Protein AF-A0A7Y5SP64-F1 (afdb_monomer_lite)

Foldseek 3Di:
DDDDDDDDDDPPPPPDPPPLPWQWCFAQLEGQEAEEEAPPHDPLQVLLSVLLQVQVCVQAVYGHHYYYPVPDPPDTAYEYFEDHPVCVVVVNDQPPADQLKWKWFADDRYTYTYFDWDDFDFDPDPHTDGDIRNNRNSSSVVVVVVQPWDQCDPDPVSIDRHRCNIDIHRNGDIDIDHDD

pLDDT: mean 89.35, std 15.26, range [38.56, 98.81]

Sequence (180 aa):
MKSLLVIPAIVSLVLVPARTVALDLVRNGRPVSTIVVPDRATATERRAAETLAKYLAMASGAELPVIGESAQAGTGTILSVGRTDLAKQACITDEGLKYDGYRLAVKGPVLYLLGRDTDLLVGQQENPVMAGAQGSVRAAFGLLDRLGFRWLQPTPMGTHVPQLKTVSVADDLNITYEPP

Structure (mmCIF, N/CA/C/O backbone):
data_AF-A0A7Y5SP64-F1
#
_entry.id   AF-A0A7Y5SP64-F1
#
loop_
_atom_site.group_PDB
_atom_site.id
_atom_site.type_symbol
_atom_site.label_atom_id
_atom_site.label_alt_id
_atom_site.label_comp_id
_atom_site.label_asym_id
_atom_site.label_entity_id
_atom_site.label_seq_id
_atom_site.pdbx_PDB_ins_code
_atom_site.Cartn_x
_atom_site.Cartn_y
_atom_site.Cartn_z
_atom_site.occupancy
_atom_site.B_iso_or_equiv
_atom_site.auth_seq_id
_atom_site.auth_comp_id
_atom_site.auth_asym_id
_atom_site.auth_atom_id
_atom_site.pdbx_PDB_model_num
ATOM 1 N N . MET A 1 1 ? -73.272 -27.938 2.205 1.00 41.56 1 MET A N 1
ATOM 2 C CA . MET A 1 1 ? -72.087 -27.663 1.361 1.00 41.56 1 MET A CA 1
ATOM 3 C C . MET A 1 1 ? -71.106 -26.861 2.211 1.00 41.56 1 MET A C 1
ATOM 5 O O . MET A 1 1 ? -71.495 -25.808 2.691 1.00 41.56 1 MET A O 1
ATOM 9 N N . LYS A 1 2 ? -69.925 -27.409 2.537 1.00 38.56 2 LYS A N 1
ATOM 10 C CA . LYS A 1 2 ? -68.925 -26.768 3.416 1.00 38.56 2 LYS A CA 1
ATOM 11 C C . LYS A 1 2 ? -67.920 -26.003 2.553 1.00 38.56 2 LYS A C 1
ATOM 13 O O . LYS A 1 2 ? -67.216 -26.626 1.765 1.00 38.56 2 LYS A O 1
ATOM 18 N N . SER A 1 3 ? -67.868 -24.685 2.696 1.00 41.56 3 SER A N 1
ATOM 19 C CA . SER A 1 3 ? -66.896 -23.829 2.010 1.00 41.56 3 SER A CA 1
ATOM 20 C C . SER A 1 3 ? -65.557 -23.887 2.752 1.00 41.56 3 SER A C 1
ATOM 22 O O . SER A 1 3 ? -65.487 -23.480 3.910 1.00 41.56 3 SER A O 1
ATOM 24 N N . LEU A 1 4 ? -64.509 -24.424 2.116 1.00 50.78 4 LEU A N 1
ATOM 25 C CA . LEU A 1 4 ? -63.137 -24.359 2.632 1.00 50.78 4 LEU A CA 1
ATOM 26 C C . LEU A 1 4 ? -62.532 -22.986 2.317 1.00 50.78 4 LEU A C 1
ATOM 28 O O . LEU A 1 4 ? -62.451 -22.587 1.157 1.00 50.78 4 LEU A O 1
ATOM 32 N N . LEU A 1 5 ? -62.088 -22.288 3.359 1.00 49.97 5 LEU A N 1
ATOM 33 C CA . LEU A 1 5 ? -61.310 -21.058 3.267 1.00 49.97 5 LEU A CA 1
ATOM 34 C C . LEU A 1 5 ? -59.831 -21.431 3.068 1.00 49.97 5 LEU A C 1
ATOM 36 O O . LEU A 1 5 ? -59.229 -22.045 3.947 1.00 49.97 5 LEU A O 1
ATOM 40 N N . VAL A 1 6 ? -59.250 -21.076 1.922 1.00 53.44 6 VAL A N 1
ATOM 41 C CA . VAL A 1 6 ? -57.813 -21.240 1.650 1.00 53.44 6 VAL A CA 1
ATOM 42 C C . VAL A 1 6 ? -57.118 -19.920 1.975 1.00 53.44 6 VAL A C 1
ATOM 44 O O . VAL A 1 6 ? -57.358 -18.915 1.312 1.00 53.44 6 VAL A O 1
ATOM 47 N N . ILE A 1 7 ? -56.278 -19.915 3.009 1.00 54.25 7 ILE A N 1
ATOM 48 C CA . ILE A 1 7 ? -55.439 -18.765 3.374 1.00 54.25 7 ILE A CA 1
ATOM 49 C C . ILE A 1 7 ? -54.077 -18.957 2.691 1.00 54.25 7 ILE A C 1
ATOM 51 O O . ILE A 1 7 ? -53.438 -19.985 2.929 1.00 54.25 7 ILE A O 1
ATOM 55 N N . PRO A 1 8 ? -53.605 -18.025 1.844 1.00 57.16 8 PRO A N 1
ATOM 56 C CA . PRO A 1 8 ? -52.304 -18.159 1.209 1.00 57.16 8 PRO A CA 1
ATOM 57 C C . PRO A 1 8 ? -51.205 -17.882 2.241 1.00 57.16 8 PRO A C 1
ATOM 59 O O . PRO A 1 8 ? -51.167 -16.822 2.867 1.00 57.16 8 PRO A O 1
ATOM 62 N N . ALA A 1 9 ? -50.305 -18.845 2.428 1.00 56.03 9 ALA A N 1
ATOM 63 C CA . ALA A 1 9 ? -49.110 -18.664 3.239 1.00 56.03 9 ALA A CA 1
ATOM 64 C C . ALA A 1 9 ? -48.131 -17.750 2.486 1.00 56.03 9 ALA A C 1
ATOM 66 O O . ALA A 1 9 ? -47.538 -18.145 1.483 1.00 56.03 9 ALA A O 1
ATOM 67 N N . ILE A 1 10 ? -47.977 -16.514 2.959 1.00 66.31 10 ILE A N 1
ATOM 68 C CA . ILE A 1 10 ? -46.956 -15.586 2.469 1.00 66.31 10 ILE A CA 1
ATOM 69 C C . ILE A 1 10 ? -45.604 -16.088 2.985 1.00 66.31 10 ILE A C 1
ATOM 71 O O . ILE A 1 10 ? -45.271 -15.930 4.159 1.00 66.31 10 ILE A O 1
ATOM 75 N N . VAL A 1 11 ? -44.828 -16.722 2.106 1.00 63.41 11 VAL A N 1
ATOM 76 C CA . VAL A 1 11 ? -43.431 -17.076 2.375 1.00 63.41 11 VAL A CA 1
ATOM 77 C C . VAL A 1 11 ? -42.614 -15.788 2.297 1.00 63.41 11 VAL A C 1
ATOM 79 O O . VAL A 1 11 ? -42.312 -15.292 1.214 1.00 63.41 11 VAL A O 1
ATOM 82 N N . SER A 1 12 ? -42.303 -15.210 3.456 1.00 63.28 12 SER A N 1
ATOM 83 C CA . SER A 1 12 ? -41.424 -14.046 3.550 1.00 63.28 12 SER A CA 1
ATOM 84 C C . SER A 1 12 ? -39.980 -14.502 3.334 1.00 63.28 12 SER A C 1
ATOM 86 O O . SER A 1 12 ? -39.403 -15.193 4.176 1.00 63.28 12 SER A O 1
ATOM 88 N N . LEU A 1 13 ? -39.410 -14.169 2.175 1.00 69.56 13 LEU A N 1
ATOM 89 C CA . LEU A 1 13 ? -38.007 -14.419 1.860 1.00 69.56 13 LEU A CA 1
ATOM 90 C C . LEU A 1 13 ? -37.141 -13.501 2.733 1.00 69.56 13 LEU A C 1
ATOM 92 O O . LEU A 1 13 ? -36.965 -12.321 2.432 1.00 69.56 13 LEU A O 1
ATOM 96 N N . VAL A 1 14 ? -36.616 -14.034 3.836 1.00 65.69 14 VAL A N 1
ATOM 97 C CA . VAL A 1 14 ? -35.642 -13.326 4.673 1.00 65.69 14 VAL A CA 1
ATOM 98 C C . VAL A 1 14 ? -34.324 -13.273 3.908 1.00 65.69 14 VAL A C 1
ATOM 100 O O . VAL A 1 14 ? -33.588 -14.257 3.839 1.00 65.69 14 VAL A O 1
ATOM 103 N N . LEU A 1 15 ? -34.035 -12.121 3.306 1.00 61.31 15 LEU A N 1
ATOM 104 C CA . LEU A 1 15 ? -32.736 -11.842 2.710 1.00 61.31 15 LEU A CA 1
ATOM 105 C C . LEU A 1 15 ? -31.726 -11.689 3.856 1.00 61.31 15 LEU A C 1
ATOM 107 O O . LEU A 1 15 ? -31.651 -10.645 4.500 1.00 61.31 15 LEU A O 1
ATOM 111 N N . VAL A 1 16 ? -30.985 -12.754 4.162 1.00 64.31 16 VAL A N 1
ATOM 112 C CA . VAL A 1 16 ? -29.840 -12.667 5.073 1.00 64.31 16 VAL A CA 1
ATOM 113 C C . VAL A 1 16 ? -28.804 -11.777 4.381 1.00 64.31 16 VAL A C 1
ATOM 115 O O . VAL A 1 16 ? -28.355 -12.140 3.291 1.00 64.31 16 VAL A O 1
ATOM 118 N N . PRO A 1 17 ? -28.421 -10.616 4.944 1.00 57.50 17 PRO A N 1
ATOM 119 C CA . PRO A 1 17 ? -27.343 -9.836 4.364 1.00 57.50 17 PRO A CA 1
ATOM 120 C C . PRO A 1 17 ? -26.084 -10.700 4.407 1.00 57.50 17 PRO A C 1
ATOM 122 O O . PRO A 1 17 ? -25.666 -11.143 5.481 1.00 57.50 17 PRO A O 1
ATOM 125 N N . ALA A 1 18 ? -25.497 -10.969 3.241 1.00 56.84 18 ALA A N 1
ATOM 126 C CA . ALA A 1 18 ? -24.163 -11.536 3.182 1.00 56.84 18 ALA A CA 1
ATOM 127 C C . ALA A 1 18 ? -23.257 -10.600 3.989 1.00 56.84 18 ALA A C 1
ATOM 129 O O . ALA A 1 18 ? -23.129 -9.419 3.663 1.00 56.84 18 ALA A O 1
ATOM 130 N N . ARG A 1 19 ? -22.685 -11.100 5.089 1.00 49.50 19 ARG A N 1
ATOM 131 C CA . ARG A 1 19 ? -21.584 -10.402 5.744 1.00 49.50 19 ARG A CA 1
ATOM 132 C C . ARG A 1 19 ? -20.455 -10.395 4.727 1.00 49.50 19 ARG A C 1
ATOM 134 O O . ARG A 1 19 ? -19.806 -11.418 4.545 1.00 49.50 19 ARG A O 1
ATOM 141 N N . THR A 1 20 ? -20.246 -9.270 4.057 1.00 56.72 20 THR A N 1
ATOM 142 C CA . THR A 1 20 ? -18.952 -8.970 3.460 1.00 56.72 20 THR A CA 1
ATOM 143 C C . THR A 1 20 ? -17.973 -8.946 4.619 1.00 56.72 20 THR A C 1
ATOM 145 O O . THR A 1 20 ? -17.956 -8.014 5.425 1.00 56.72 20 THR A O 1
ATOM 148 N N . VAL A 1 21 ? -17.249 -10.048 4.787 1.00 75.88 21 VAL A N 1
ATOM 149 C CA . VAL A 1 21 ? -16.122 -10.074 5.701 1.00 75.88 21 VAL A CA 1
ATOM 150 C C . VAL A 1 21 ? -15.108 -9.106 5.096 1.00 75.88 21 VAL A C 1
ATOM 152 O O . VAL A 1 21 ? -14.857 -9.089 3.893 1.00 75.88 21 VAL A O 1
ATOM 155 N N . ALA A 1 22 ? -14.655 -8.167 5.912 1.00 90.88 22 ALA A N 1
ATOM 156 C CA . ALA A 1 22 ? -13.815 -7.078 5.460 1.00 90.88 22 ALA A CA 1
ATOM 157 C C . ALA A 1 22 ? -12.563 -7.046 6.324 1.00 90.88 22 ALA A C 1
ATOM 159 O O . ALA A 1 22 ? -12.622 -7.242 7.542 1.00 90.88 22 ALA A O 1
ATOM 160 N N . LEU A 1 23 ? -11.428 -6.795 5.684 1.00 95.88 23 LEU A N 1
ATOM 161 C CA . LEU A 1 23 ? -10.178 -6.543 6.371 1.00 95.88 23 LEU A CA 1
ATOM 162 C C . LEU A 1 23 ? -10.116 -5.056 6.719 1.00 95.88 23 LEU A C 1
ATOM 164 O O . LEU A 1 23 ? -9.913 -4.209 5.846 1.00 95.88 23 LEU A O 1
ATOM 168 N N . ASP A 1 24 ? -10.301 -4.742 7.998 1.00 96.44 24 ASP A N 1
ATOM 169 C CA . ASP A 1 24 ? -10.197 -3.371 8.491 1.00 96.44 24 ASP A CA 1
ATOM 170 C C . ASP A 1 24 ? -8.731 -2.932 8.548 1.00 96.44 24 ASP A C 1
ATOM 172 O O . ASP A 1 24 ? -7.889 -3.585 9.169 1.00 96.44 24 ASP A O 1
ATOM 176 N N . LEU A 1 25 ? -8.454 -1.781 7.941 1.00 96.88 25 LEU A N 1
ATOM 177 C CA . LEU A 1 25 ? -7.172 -1.078 8.003 1.00 96.88 25 LEU A CA 1
ATOM 178 C C . LEU A 1 25 ? -7.223 0.020 9.076 1.00 96.88 25 LEU A C 1
ATOM 180 O O . LEU A 1 25 ? -6.288 0.214 9.859 1.00 96.88 25 LEU A O 1
ATOM 184 N N . VAL A 1 26 ? -8.365 0.708 9.137 1.00 97.38 26 VAL A N 1
ATOM 185 C CA . VAL A 1 26 ? -8.717 1.715 10.141 1.00 97.38 26 VAL A CA 1
ATOM 186 C C . VAL A 1 26 ? -10.111 1.399 10.651 1.00 97.38 26 VAL A C 1
ATOM 188 O O . VAL A 1 26 ? -11.010 1.144 9.854 1.00 97.38 26 VAL A O 1
ATOM 191 N N . ARG A 1 27 ? -10.323 1.475 11.965 1.00 96.62 27 ARG A N 1
ATOM 192 C CA . ARG A 1 27 ? -11.633 1.268 12.587 1.00 96.62 27 ARG A CA 1
ATOM 193 C C . ARG A 1 27 ? -11.976 2.450 13.480 1.00 96.62 27 ARG A C 1
ATOM 195 O O . ARG A 1 27 ? -11.252 2.735 14.431 1.00 96.62 27 ARG A O 1
ATOM 202 N N . ASN A 1 28 ? -13.093 3.122 13.205 1.00 95.94 28 ASN A N 1
ATOM 203 C CA . ASN A 1 28 ? -13.580 4.266 13.991 1.00 95.94 28 ASN A CA 1
ATOM 204 C C . ASN A 1 28 ? -12.516 5.364 14.226 1.00 95.94 28 ASN A C 1
ATOM 206 O O . ASN A 1 28 ? -12.385 5.893 15.329 1.00 95.94 28 ASN A O 1
ATOM 210 N N . GLY A 1 29 ? -11.736 5.690 13.195 1.00 95.75 29 GLY A N 1
ATOM 211 C CA . GLY A 1 29 ? -10.675 6.696 13.226 1.00 95.75 29 GLY A CA 1
ATOM 212 C C . GLY A 1 29 ? -9.416 6.252 13.970 1.00 95.75 29 GLY A C 1
ATOM 213 O O . GLY A 1 29 ? -8.589 7.093 14.300 1.00 95.75 29 GLY A O 1
ATOM 214 N N . ARG A 1 30 ? -9.269 4.954 14.267 1.00 96.06 30 ARG A N 1
ATOM 215 C CA . ARG A 1 30 ? -8.083 4.387 14.919 1.00 96.06 30 ARG A CA 1
ATOM 216 C C . ARG A 1 30 ? -7.375 3.405 13.987 1.00 96.06 30 ARG A C 1
ATOM 218 O O . ARG A 1 30 ? -8.060 2.570 13.386 1.00 96.06 30 ARG A O 1
ATOM 225 N N . PRO A 1 31 ? -6.038 3.463 13.876 1.00 95.25 31 PRO A N 1
ATOM 226 C CA . PRO A 1 31 ? -5.299 2.485 13.094 1.00 95.25 31 PRO A CA 1
ATOM 227 C C . PRO A 1 31 ? -5.466 1.106 13.744 1.00 95.25 31 PRO A C 1
ATOM 229 O O . PRO A 1 31 ? -5.266 0.944 14.947 1.00 95.25 31 PRO A O 1
ATOM 232 N N . VAL A 1 32 ? -5.868 0.117 12.949 1.00 95.94 32 VAL A N 1
ATOM 233 C CA . VAL A 1 32 ? -5.874 -1.306 13.346 1.00 95.94 32 VAL A CA 1
ATOM 234 C C . VAL A 1 32 ? -4.913 -2.123 12.484 1.00 95.94 32 VAL A C 1
ATOM 236 O O . VAL A 1 32 ? -4.890 -3.351 12.560 1.00 95.94 32 VAL A O 1
ATOM 239 N N . SER A 1 33 ? -4.127 -1.425 11.665 1.00 96.81 33 SER A N 1
ATOM 240 C CA . SER A 1 33 ? -3.154 -1.997 10.757 1.00 96.81 33 SER A CA 1
ATOM 241 C C . SER A 1 33 ? -1.827 -1.252 10.787 1.00 96.81 33 SER A C 1
ATOM 243 O O . SER A 1 33 ? -1.765 -0.072 11.145 1.00 96.81 33 SER A O 1
ATOM 245 N N . THR A 1 34 ? -0.784 -1.962 10.371 1.00 97.88 34 THR A N 1
ATOM 246 C CA . THR A 1 34 ? 0.579 -1.450 10.215 1.00 97.88 34 THR A CA 1
ATOM 247 C C . THR A 1 34 ? 1.017 -1.617 8.766 1.00 97.88 34 THR A C 1
ATOM 249 O O . THR A 1 34 ? 0.798 -2.674 8.170 1.00 97.88 34 THR A O 1
ATOM 252 N N . ILE A 1 35 ? 1.646 -0.590 8.197 1.00 98.62 35 ILE A N 1
ATOM 253 C CA . ILE A 1 35 ? 2.273 -0.663 6.878 1.00 98.62 35 ILE A CA 1
ATOM 254 C C . ILE A 1 35 ? 3.688 -1.212 7.057 1.00 98.62 35 ILE A C 1
ATOM 256 O O . ILE A 1 35 ? 4.508 -0.632 7.767 1.00 98.62 35 ILE A O 1
ATOM 260 N N . VAL A 1 36 ? 3.968 -2.341 6.415 1.00 98.69 36 VAL A N 1
ATOM 261 C CA . VAL A 1 36 ? 5.241 -3.057 6.509 1.00 98.69 36 VAL A CA 1
ATOM 262 C C . VAL A 1 36 ? 5.912 -3.060 5.144 1.00 98.69 36 VAL A C 1
ATOM 264 O O . VAL A 1 36 ? 5.307 -3.472 4.155 1.00 98.69 36 VAL A O 1
ATOM 267 N N . VAL A 1 37 ? 7.164 -2.614 5.103 1.00 98.75 37 VAL A N 1
ATOM 268 C CA . VAL A 1 37 ? 8.023 -2.603 3.908 1.00 98.75 37 VAL A CA 1
ATOM 269 C C . VAL A 1 37 ? 9.254 -3.490 4.120 1.00 98.75 37 VAL A C 1
ATOM 271 O O . VAL A 1 37 ? 9.582 -3.782 5.273 1.00 98.75 37 VAL A O 1
ATOM 274 N N . PRO A 1 38 ? 9.974 -3.903 3.057 1.00 98.44 38 PRO A N 1
ATOM 275 C CA . PRO A 1 38 ? 11.236 -4.616 3.223 1.00 98.44 38 PRO A CA 1
ATOM 276 C C . PRO A 1 38 ? 12.216 -3.796 4.063 1.00 98.44 38 PRO A C 1
ATOM 278 O O . PRO A 1 38 ? 12.248 -2.566 3.953 1.00 98.44 38 PRO A O 1
ATOM 281 N N . ASP A 1 39 ? 13.079 -4.445 4.845 1.00 98.19 39 ASP A N 1
ATOM 282 C CA . ASP A 1 39 ? 14.102 -3.715 5.617 1.00 98.19 39 ASP A CA 1
ATOM 283 C C . ASP A 1 39 ? 15.005 -2.869 4.705 1.00 98.19 39 ASP A C 1
ATOM 285 O O . ASP A 1 39 ? 15.448 -1.773 5.055 1.00 98.19 39 ASP A O 1
ATOM 289 N N . ARG A 1 40 ? 15.234 -3.368 3.485 1.00 97.25 40 ARG A N 1
ATOM 290 C CA . ARG A 1 40 ? 15.943 -2.678 2.403 1.00 97.25 40 ARG A CA 1
ATOM 291 C C . ARG A 1 40 ? 14.987 -2.213 1.304 1.00 97.25 40 ARG A C 1
ATOM 293 O O . ARG A 1 40 ? 15.249 -2.444 0.127 1.00 97.25 40 ARG A O 1
ATOM 300 N N . ALA A 1 41 ? 13.882 -1.573 1.686 1.00 97.25 41 ALA A N 1
ATOM 301 C CA . ALA A 1 41 ? 12.910 -1.035 0.737 1.00 97.25 41 ALA A CA 1
ATOM 302 C C . ALA A 1 41 ? 13.563 -0.087 -0.282 1.00 97.25 41 ALA A C 1
ATOM 304 O O . ALA A 1 41 ? 14.282 0.851 0.085 1.00 97.25 41 ALA A O 1
ATOM 305 N N . THR A 1 42 ? 13.248 -0.302 -1.557 1.00 95.69 42 THR A N 1
ATOM 306 C CA . THR A 1 42 ? 13.589 0.610 -2.654 1.00 95.69 42 THR A CA 1
ATOM 307 C C . THR A 1 42 ? 12.890 1.964 -2.489 1.00 95.69 42 THR A C 1
ATOM 309 O O . THR A 1 42 ? 11.932 2.116 -1.722 1.00 95.69 42 THR A O 1
ATOM 312 N N . ALA A 1 43 ? 13.335 2.973 -3.245 1.00 93.88 43 ALA A N 1
ATOM 313 C CA . ALA A 1 43 ? 12.693 4.289 -3.248 1.00 93.88 43 ALA A CA 1
ATOM 314 C C . ALA A 1 43 ? 11.204 4.209 -3.636 1.00 93.88 43 ALA A C 1
ATOM 316 O O . ALA A 1 43 ? 10.373 4.903 -3.048 1.00 93.88 43 ALA A O 1
ATOM 317 N N . THR A 1 44 ? 10.855 3.336 -4.583 1.00 95.44 44 THR A N 1
ATOM 318 C CA . THR A 1 44 ? 9.477 3.154 -5.054 1.00 95.44 44 THR A CA 1
ATOM 319 C C . THR A 1 44 ? 8.593 2.493 -3.996 1.00 95.44 44 THR A C 1
ATOM 321 O O . THR A 1 44 ? 7.477 2.954 -3.760 1.00 95.44 44 THR A O 1
ATOM 324 N N . GLU A 1 45 ? 9.087 1.460 -3.311 1.00 98.00 45 GLU A N 1
ATOM 325 C CA . GLU A 1 45 ? 8.352 0.782 -2.232 1.00 98.00 45 GLU A CA 1
ATOM 326 C C . GLU A 1 45 ? 8.132 1.708 -1.032 1.00 98.00 45 GLU A C 1
ATOM 328 O O . GLU A 1 45 ? 7.018 1.807 -0.513 1.00 98.00 45 GLU A O 1
ATOM 333 N N . ARG A 1 46 ? 9.166 2.464 -0.639 1.00 98.06 46 ARG A N 1
ATOM 334 C CA . ARG A 1 46 ? 9.056 3.469 0.425 1.00 98.06 46 ARG A CA 1
ATOM 335 C C . ARG A 1 46 ? 8.029 4.543 0.071 1.00 98.06 46 ARG A C 1
ATOM 337 O O . ARG A 1 46 ? 7.134 4.821 0.866 1.00 98.06 46 ARG A O 1
ATOM 344 N N . ARG A 1 47 ? 8.096 5.081 -1.151 1.00 97.44 47 ARG A N 1
ATOM 345 C CA . ARG A 1 47 ? 7.130 6.072 -1.641 1.00 97.44 47 ARG A CA 1
ATOM 346 C C . ARG A 1 47 ? 5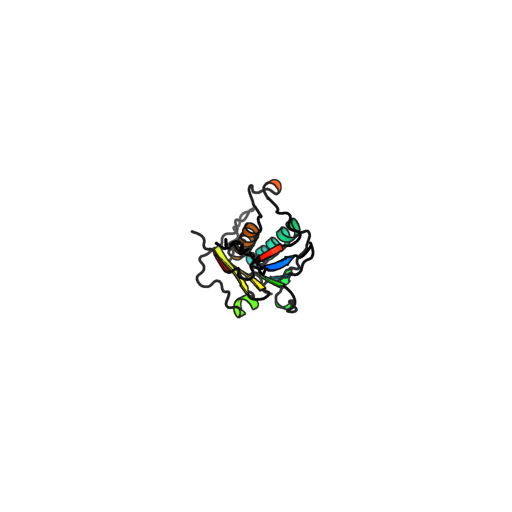.706 5.522 -1.663 1.00 97.44 47 ARG A C 1
ATOM 348 O O . ARG A 1 47 ? 4.772 6.262 -1.354 1.00 97.44 47 ARG A O 1
ATOM 355 N N . ALA A 1 48 ? 5.515 4.254 -2.022 1.00 98.62 48 ALA A N 1
ATOM 356 C CA . ALA A 1 48 ? 4.207 3.607 -1.991 1.00 98.62 48 ALA A CA 1
ATOM 357 C C . ALA A 1 48 ? 3.639 3.554 -0.563 1.00 98.62 48 ALA A C 1
ATOM 359 O O . ALA A 1 48 ? 2.501 3.972 -0.341 1.00 98.62 48 ALA A O 1
ATOM 360 N N . ALA A 1 49 ? 4.445 3.123 0.410 1.00 98.81 49 ALA A N 1
ATOM 361 C CA . ALA A 1 49 ? 4.054 3.059 1.817 1.00 98.81 49 ALA A CA 1
ATOM 362 C C . ALA A 1 49 ? 3.722 4.441 2.402 1.00 98.81 49 ALA A C 1
ATOM 364 O O . ALA A 1 49 ? 2.667 4.622 3.008 1.00 98.81 49 ALA A O 1
ATOM 365 N N . GLU A 1 50 ? 4.572 5.439 2.157 1.00 98.62 50 GLU A N 1
ATOM 366 C CA . GLU A 1 50 ? 4.349 6.825 2.591 1.00 98.62 50 GLU A CA 1
ATOM 367 C C . GLU A 1 50 ? 3.100 7.436 1.940 1.00 98.62 50 GLU A C 1
ATOM 369 O O . GLU A 1 50 ? 2.337 8.154 2.588 1.00 98.62 50 GLU A O 1
ATOM 374 N N . THR A 1 51 ? 2.848 7.112 0.667 1.00 98.56 51 THR A N 1
ATOM 375 C CA . THR A 1 51 ? 1.630 7.524 -0.042 1.00 98.56 51 THR A CA 1
ATOM 376 C C . THR A 1 51 ? 0.394 6.944 0.643 1.00 98.56 51 THR A C 1
ATOM 378 O O . THR A 1 51 ? -0.528 7.694 0.960 1.00 98.56 51 THR A O 1
ATOM 381 N N . LEU A 1 52 ? 0.372 5.640 0.931 1.00 98.75 52 LEU A N 1
ATOM 382 C CA . LEU A 1 52 ? -0.743 5.018 1.650 1.00 98.75 52 LEU A CA 1
ATOM 383 C C . LEU A 1 52 ? -0.963 5.667 3.015 1.00 98.75 52 LEU A C 1
ATOM 385 O O . LEU A 1 52 ? -2.081 6.090 3.298 1.00 98.75 52 LEU A O 1
ATOM 389 N N . ALA A 1 53 ? 0.091 5.798 3.825 1.00 98.75 53 ALA A N 1
ATOM 390 C CA . ALA A 1 53 ? 0.009 6.406 5.151 1.00 98.75 53 ALA A CA 1
ATOM 391 C C . ALA A 1 53 ? -0.607 7.812 5.085 1.00 98.75 53 ALA A C 1
ATOM 393 O O . ALA A 1 53 ? -1.573 8.104 5.791 1.00 98.75 53 ALA A O 1
ATOM 394 N N . LYS A 1 54 ? -0.112 8.652 4.166 1.00 98.38 54 LYS A N 1
ATOM 395 C CA . LYS A 1 54 ? -0.614 10.012 3.947 1.00 98.38 54 LYS A CA 1
ATOM 396 C C . LYS A 1 54 ? -2.102 10.027 3.601 1.00 98.38 54 LYS A C 1
ATOM 398 O O . LYS A 1 54 ? -2.876 10.733 4.242 1.00 98.38 54 LYS A O 1
ATOM 403 N N . TYR A 1 55 ? -2.511 9.295 2.567 1.00 98.38 55 TYR A N 1
ATOM 404 C CA . TYR A 1 55 ? -3.887 9.378 2.076 1.00 98.38 55 TYR A CA 1
ATOM 405 C C . TYR A 1 55 ? -4.881 8.721 3.038 1.00 98.38 55 TYR A C 1
ATOM 407 O O . TYR A 1 55 ? -5.956 9.275 3.268 1.00 98.38 55 TYR A O 1
ATOM 415 N N . LEU A 1 56 ? -4.519 7.601 3.666 1.00 98.38 56 LEU A N 1
ATOM 416 C CA . LEU A 1 56 ? -5.357 6.963 4.682 1.00 98.38 56 LEU A CA 1
ATOM 417 C C . LEU A 1 56 ? -5.554 7.870 5.904 1.00 98.38 56 LEU A C 1
ATOM 419 O O . LEU A 1 56 ? 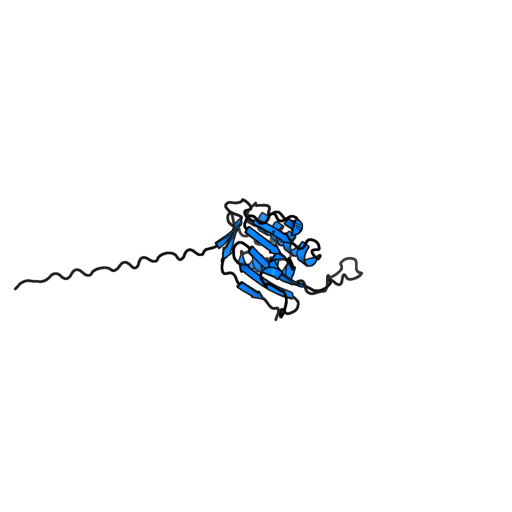-6.681 7.975 6.397 1.00 98.38 56 LEU A O 1
ATOM 423 N N . ALA A 1 57 ? -4.517 8.598 6.331 1.00 98.31 57 ALA A N 1
ATOM 424 C CA . ALA A 1 57 ? -4.643 9.615 7.3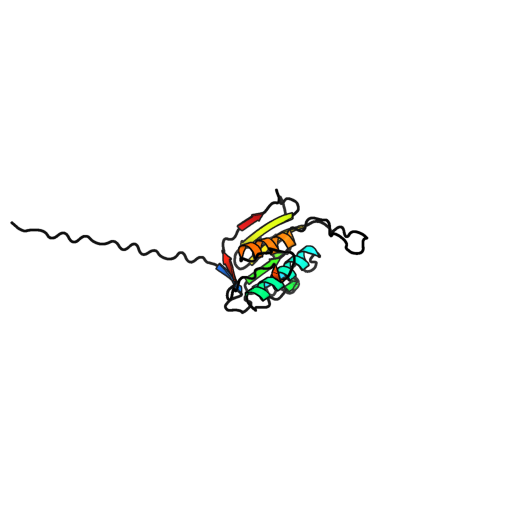72 1.00 98.31 57 ALA A CA 1
ATOM 425 C C . ALA A 1 57 ? -5.567 10.764 6.944 1.00 98.31 57 ALA A C 1
ATOM 427 O O . ALA A 1 57 ? -6.449 11.150 7.707 1.00 98.31 57 ALA A O 1
ATOM 428 N N . MET A 1 58 ? -5.447 11.256 5.705 1.00 97.31 58 MET A N 1
ATOM 429 C CA . MET A 1 58 ? -6.325 12.312 5.180 1.00 97.31 58 MET A CA 1
ATOM 430 C C . MET A 1 58 ? -7.810 11.913 5.180 1.00 97.31 58 MET A C 1
ATOM 432 O O . MET A 1 58 ? -8.660 12.741 5.501 1.00 97.31 58 MET A O 1
ATOM 436 N N . ALA A 1 59 ? -8.137 10.667 4.829 1.00 97.56 59 ALA A N 1
ATOM 437 C CA . ALA A 1 59 ? -9.527 10.205 4.779 1.00 97.56 59 ALA A CA 1
ATOM 438 C C . ALA A 1 59 ? -10.125 9.881 6.153 1.00 97.56 59 ALA A C 1
ATOM 440 O O . ALA A 1 59 ? -11.332 10.034 6.351 1.00 97.56 59 ALA A O 1
ATOM 441 N N . SER A 1 60 ? -9.305 9.397 7.089 1.00 97.94 60 SER A N 1
ATOM 442 C CA . SER A 1 60 ? -9.800 8.791 8.331 1.00 97.94 60 SER A CA 1
ATOM 443 C C . SER A 1 60 ? -9.435 9.536 9.613 1.00 97.94 60 SER A C 1
ATOM 445 O O . SER A 1 60 ? -10.120 9.386 10.631 1.00 97.94 60 SER A O 1
ATOM 447 N N . GLY A 1 61 ? -8.380 10.350 9.569 1.00 97.56 61 GLY A N 1
ATOM 448 C CA . GLY A 1 61 ? -7.724 10.940 10.733 1.00 97.56 61 GLY A CA 1
ATOM 449 C C . GLY A 1 61 ? -6.805 9.976 11.494 1.00 97.56 61 GL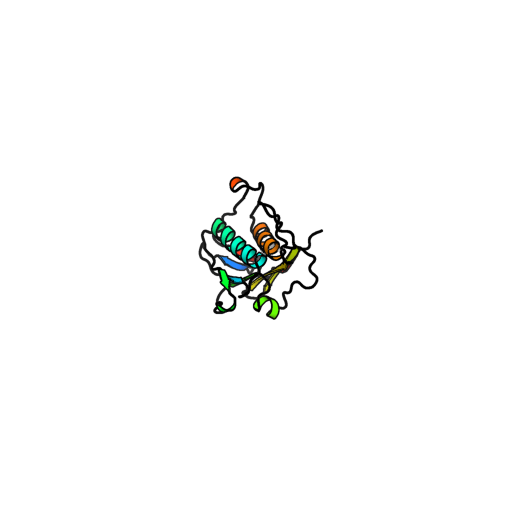Y A C 1
ATOM 450 O O . GLY A 1 61 ? -6.278 10.364 12.531 1.00 97.56 61 GLY A O 1
ATOM 451 N N . ALA A 1 62 ? -6.623 8.738 11.022 1.00 97.69 62 ALA A N 1
ATOM 452 C CA . ALA A 1 62 ? -5.757 7.746 11.655 1.00 97.69 62 ALA A CA 1
ATOM 453 C C . ALA A 1 62 ? -4.364 7.718 11.014 1.00 97.69 62 ALA A C 1
ATOM 455 O O . ALA A 1 62 ? -4.236 7.520 9.807 1.00 97.69 62 ALA A O 1
ATOM 456 N N . GLU A 1 63 ? -3.319 7.837 11.829 1.00 97.56 63 GLU A N 1
ATOM 457 C CA . GLU A 1 63 ? -1.933 7.657 11.390 1.00 97.56 63 GLU A CA 1
ATOM 458 C C . GLU A 1 63 ? -1.544 6.177 11.479 1.00 97.56 63 GLU A C 1
ATOM 460 O O . GLU A 1 63 ? -1.508 5.596 12.564 1.00 97.56 63 GLU A O 1
ATOM 465 N N . LEU A 1 64 ? -1.278 5.550 10.332 1.00 96.88 64 LEU A N 1
ATOM 466 C CA . LEU A 1 64 ? -0.799 4.169 10.280 1.00 96.88 64 LEU A CA 1
ATOM 467 C C . LEU A 1 64 ? 0.732 4.163 10.374 1.00 96.88 64 LEU A C 1
ATOM 469 O O . LEU A 1 64 ? 1.376 4.854 9.578 1.00 96.88 64 LEU A O 1
ATOM 473 N N . PRO A 1 65 ? 1.331 3.370 11.279 1.00 96.88 65 PRO A N 1
ATOM 474 C CA . PRO A 1 65 ? 2.780 3.237 11.339 1.00 96.88 65 PRO A CA 1
ATOM 475 C C . PRO A 1 65 ? 3.333 2.632 10.044 1.00 96.88 65 PRO A C 1
ATOM 477 O O . PRO A 1 65 ? 2.746 1.696 9.497 1.00 96.88 65 PRO A O 1
ATOM 480 N N . VAL A 1 66 ? 4.484 3.136 9.593 1.00 98.06 66 VAL A N 1
ATOM 481 C CA . VAL A 1 66 ? 5.284 2.548 8.510 1.00 98.06 66 VAL A CA 1
ATOM 482 C C . VAL A 1 66 ? 6.578 2.016 9.116 1.00 98.06 66 VAL A C 1
ATOM 484 O O . VAL A 1 66 ? 7.358 2.792 9.666 1.00 98.06 66 VAL A O 1
ATOM 487 N N . ILE A 1 67 ? 6.805 0.705 9.032 1.00 97.94 67 ILE A N 1
ATOM 488 C CA . ILE A 1 67 ? 7.968 0.036 9.635 1.00 97.94 67 ILE A CA 1
ATOM 489 C C . ILE A 1 67 ? 8.637 -0.938 8.657 1.00 97.94 67 ILE A C 1
ATOM 491 O O . ILE A 1 67 ? 8.013 -1.398 7.701 1.00 97.94 67 ILE A O 1
ATOM 495 N N . GLY A 1 68 ? 9.908 -1.263 8.912 1.00 98.00 68 GLY A N 1
ATOM 496 C CA . GLY A 1 68 ? 10.598 -2.372 8.246 1.00 98.00 68 GLY A CA 1
ATOM 497 C C . GLY A 1 68 ? 10.111 -3.731 8.757 1.00 98.00 68 GLY A C 1
ATOM 498 O O . GLY A 1 68 ? 9.652 -3.845 9.895 1.00 98.00 68 GLY A O 1
ATOM 499 N N . GLU A 1 69 ? 10.203 -4.760 7.920 1.00 95.75 69 GLU A N 1
ATOM 500 C CA . GLU A 1 69 ? 9.707 -6.107 8.218 1.00 95.75 69 GLU A CA 1
ATOM 501 C C . GLU A 1 69 ? 10.367 -6.762 9.439 1.00 95.75 69 GLU A C 1
ATOM 503 O O . GLU A 1 69 ? 9.680 -7.466 10.177 1.00 95.75 69 GLU A O 1
ATOM 508 N N . SER A 1 70 ? 11.633 -6.460 9.744 1.00 96.00 70 SER A N 1
ATOM 509 C CA . SER A 1 70 ? 12.291 -6.942 10.972 1.00 96.00 70 SER A CA 1
ATOM 510 C C . SER A 1 70 ? 11.691 -6.376 12.261 1.00 96.00 70 SER A C 1
ATOM 512 O O . SER A 1 70 ? 11.780 -7.007 13.314 1.00 96.00 70 SER A O 1
ATOM 514 N N . ALA A 1 71 ? 11.070 -5.196 12.197 1.00 94.81 71 ALA A N 1
ATOM 515 C CA . ALA A 1 71 ? 10.418 -4.566 13.340 1.00 94.81 71 ALA A CA 1
ATOM 516 C C . ALA A 1 71 ? 8.973 -5.055 13.539 1.00 94.81 71 ALA A C 1
ATOM 518 O O . ALA A 1 71 ? 8.329 -4.684 14.524 1.00 94.81 71 ALA A O 1
ATOM 519 N N . GLN A 1 72 ? 8.441 -5.864 12.617 1.00 90.38 72 GLN A N 1
ATOM 520 C CA . GLN A 1 72 ? 7.058 -6.312 12.683 1.00 90.38 72 GLN A CA 1
ATOM 521 C C . GLN A 1 72 ? 6.877 -7.424 13.723 1.00 90.38 72 GLN A C 1
ATOM 523 O O . GLN A 1 72 ? 7.402 -8.525 13.593 1.00 90.38 72 GLN A O 1
ATOM 528 N N . ALA A 1 73 ? 6.040 -7.165 14.730 1.00 80.25 73 ALA A N 1
ATOM 529 C CA . ALA A 1 73 ? 5.793 -8.081 15.850 1.00 80.25 73 ALA A CA 1
ATOM 530 C C . ALA A 1 73 ? 4.742 -9.178 15.560 1.00 80.25 73 ALA A C 1
ATOM 532 O O . ALA A 1 73 ? 4.328 -9.897 16.469 1.00 80.25 73 ALA A O 1
ATOM 533 N N . GLY A 1 74 ? 4.269 -9.293 14.313 1.00 68.25 74 GLY A N 1
ATOM 534 C CA . GLY A 1 74 ? 3.356 -10.356 13.868 1.00 68.25 74 GLY A CA 1
ATOM 535 C C . GLY A 1 74 ? 1.911 -10.266 14.378 1.00 68.25 74 GLY A C 1
ATOM 536 O O . GLY A 1 74 ? 1.155 -11.219 14.210 1.00 68.25 74 GLY A O 1
ATOM 537 N N . THR A 1 75 ? 1.500 -9.153 14.991 1.00 77.00 75 THR A N 1
ATOM 538 C CA . THR A 1 75 ? 0.126 -8.958 15.481 1.00 77.00 75 THR A CA 1
ATOM 539 C C . THR A 1 75 ? -0.636 -7.920 14.651 1.00 77.00 75 THR A C 1
ATOM 541 O O . THR A 1 75 ? -0.049 -6.979 14.117 1.00 77.00 75 THR A O 1
ATOM 544 N N . GLY A 1 76 ? -1.960 -8.094 14.548 1.00 84.19 76 GLY A N 1
ATOM 545 C CA . GLY A 1 76 ? -2.865 -7.160 13.864 1.00 84.19 76 GLY A CA 1
ATOM 546 C C . GLY A 1 76 ? -2.922 -7.305 12.338 1.00 84.19 76 GLY A C 1
ATOM 547 O O . GLY A 1 76 ? -2.311 -8.199 11.754 1.00 84.19 76 GLY A O 1
ATOM 548 N N . THR A 1 77 ? -3.701 -6.427 11.700 1.00 95.75 77 THR A N 1
ATOM 549 C CA . THR A 1 77 ? -3.784 -6.343 10.237 1.00 95.75 77 THR A CA 1
ATOM 550 C C . THR A 1 77 ? -2.476 -5.784 9.671 1.00 95.75 77 THR A C 1
ATOM 552 O O . THR A 1 77 ? -1.925 -4.820 10.202 1.00 95.75 77 THR A O 1
ATOM 555 N N . ILE A 1 78 ? -1.987 -6.338 8.564 1.00 97.81 78 ILE A N 1
ATOM 556 C CA . ILE A 1 78 ? -0.746 -5.886 7.920 1.00 97.81 78 ILE A CA 1
ATOM 557 C C . ILE A 1 78 ? -1.047 -5.393 6.507 1.00 97.81 78 ILE A C 1
ATOM 559 O O . ILE A 1 78 ? -1.696 -6.092 5.735 1.00 97.81 78 ILE A O 1
ATOM 563 N N . LEU A 1 79 ? -0.527 -4.218 6.150 1.00 98.50 79 LEU A N 1
ATOM 564 C CA . LEU A 1 79 ? -0.365 -3.804 4.758 1.00 98.50 79 LEU A CA 1
ATOM 565 C C . LEU A 1 79 ? 1.078 -4.109 4.350 1.00 98.50 79 LEU A C 1
ATOM 567 O O . LEU A 1 79 ? 1.987 -3.345 4.658 1.00 98.50 79 LEU A O 1
ATOM 571 N N . SER A 1 80 ? 1.288 -5.240 3.687 1.00 98.62 80 SER A N 1
ATOM 572 C CA . SER A 1 80 ? 2.585 -5.658 3.157 1.00 98.62 80 SER A CA 1
ATOM 573 C C . SER A 1 80 ? 2.827 -4.937 1.829 1.00 98.62 80 SER A C 1
ATOM 575 O O . SER A 1 80 ? 2.151 -5.218 0.841 1.00 98.62 80 SER A O 1
ATOM 577 N N . VAL A 1 81 ? 3.745 -3.969 1.813 1.00 98.81 81 VAL A N 1
ATOM 578 C CA . VAL A 1 81 ? 4.023 -3.105 0.656 1.00 98.81 81 VAL A CA 1
ATOM 579 C C . VAL A 1 81 ? 5.392 -3.435 0.072 1.00 98.81 81 VAL A C 1
ATOM 581 O O . VAL A 1 81 ? 6.409 -3.286 0.744 1.00 98.81 81 VAL A O 1
ATOM 584 N N . GLY A 1 82 ? 5.423 -3.828 -1.200 1.00 98.31 82 GLY A N 1
ATOM 585 C CA . GLY A 1 82 ? 6.650 -4.210 -1.900 1.00 98.31 82 GLY A CA 1
ATOM 586 C C . GLY A 1 82 ? 7.041 -5.675 -1.701 1.00 98.31 82 GLY A C 1
ATOM 587 O O . GLY A 1 82 ? 6.243 -6.509 -1.265 1.00 98.31 82 GLY A O 1
ATOM 588 N N . ARG A 1 83 ? 8.291 -6.004 -2.038 1.00 97.94 83 ARG A N 1
ATOM 589 C CA . ARG A 1 83 ? 8.842 -7.372 -2.021 1.00 97.94 83 ARG A CA 1
ATOM 590 C C . ARG A 1 83 ? 9.269 -7.814 -0.616 1.00 97.94 83 ARG A C 1
ATOM 592 O O . ARG A 1 83 ? 10.422 -8.166 -0.396 1.00 97.94 83 ARG A O 1
ATOM 599 N N . THR A 1 84 ? 8.336 -7.774 0.332 1.00 98.25 84 THR A N 1
ATOM 600 C CA . THR A 1 84 ? 8.561 -8.252 1.710 1.00 98.25 84 THR A CA 1
ATOM 601 C C . THR A 1 84 ? 8.676 -9.777 1.773 1.00 98.25 84 THR A C 1
ATOM 603 O O . THR A 1 84 ? 8.146 -10.494 0.914 1.00 98.25 84 THR A O 1
ATOM 606 N N . ASP A 1 85 ? 9.264 -10.292 2.851 1.00 97.19 85 ASP A N 1
ATOM 607 C CA . ASP A 1 85 ? 9.299 -11.730 3.126 1.00 97.19 85 ASP A CA 1
ATOM 608 C C . ASP A 1 85 ? 7.891 -12.326 3.289 1.00 97.19 85 ASP A C 1
ATOM 610 O O . ASP A 1 85 ? 7.635 -13.442 2.830 1.00 97.19 85 ASP A O 1
ATOM 614 N N . LEU A 1 86 ? 6.942 -11.569 3.855 1.00 96.56 86 LEU A N 1
ATOM 615 C CA . LEU A 1 86 ? 5.535 -11.980 3.943 1.00 96.56 86 LEU A CA 1
ATOM 616 C C . LEU A 1 86 ? 4.916 -12.203 2.557 1.00 96.56 86 LEU A C 1
ATOM 618 O O . LEU A 1 86 ? 4.193 -13.181 2.363 1.00 96.56 86 LEU A O 1
ATOM 622 N N . ALA A 1 87 ? 5.179 -11.311 1.596 1.00 98.06 87 ALA A N 1
ATOM 623 C CA . ALA A 1 87 ? 4.665 -11.442 0.232 1.00 98.06 87 ALA A CA 1
ATOM 624 C C . ALA A 1 87 ? 5.241 -12.692 -0.446 1.00 98.06 87 ALA A C 1
ATOM 626 O O . ALA A 1 87 ? 4.498 -13.499 -1.011 1.00 98.06 87 ALA A O 1
ATOM 627 N N . LYS A 1 88 ? 6.551 -12.914 -0.288 1.00 97.75 88 LYS A N 1
ATOM 628 C CA . LYS A 1 88 ? 7.246 -14.102 -0.795 1.00 97.75 88 LYS A CA 1
ATOM 629 C C . LYS A 1 88 ? 6.677 -15.400 -0.214 1.00 97.75 88 LYS A C 1
ATOM 631 O O . LYS A 1 88 ? 6.364 -16.314 -0.975 1.00 97.75 88 LYS A O 1
ATOM 636 N N . GLN A 1 89 ? 6.505 -15.480 1.107 1.00 97.19 89 GLN A N 1
ATOM 637 C CA . GLN A 1 89 ? 5.941 -16.653 1.794 1.00 97.19 89 GLN A CA 1
ATOM 638 C C . GLN A 1 89 ? 4.498 -16.941 1.365 1.00 97.19 89 GLN A C 1
ATOM 640 O O . GLN A 1 89 ? 4.095 -18.096 1.260 1.00 97.19 89 GLN A O 1
ATOM 645 N N . ALA A 1 90 ? 3.732 -15.893 1.067 1.00 97.56 90 ALA A N 1
ATOM 646 C CA . ALA A 1 90 ? 2.370 -16.001 0.566 1.00 97.56 90 ALA A CA 1
ATOM 647 C C . ALA A 1 90 ? 2.282 -16.251 -0.952 1.00 97.56 90 ALA A C 1
ATOM 649 O O . ALA A 1 90 ? 1.173 -16.252 -1.499 1.00 97.56 90 ALA A O 1
ATOM 650 N N . CYS A 1 91 ? 3.413 -16.446 -1.639 1.00 97.62 91 CYS A N 1
ATOM 651 C CA . CYS A 1 91 ? 3.508 -16.593 -3.094 1.00 97.62 91 CYS A CA 1
ATOM 652 C C . CYS A 1 91 ? 2.871 -15.422 -3.866 1.00 97.62 91 CYS A C 1
ATOM 654 O O . CYS A 1 91 ? 2.316 -15.608 -4.948 1.00 97.62 91 CYS A O 1
ATOM 656 N N . ILE A 1 92 ? 2.926 -14.215 -3.301 1.00 98.12 92 ILE A N 1
ATOM 657 C CA . ILE A 1 92 ? 2.605 -12.966 -3.988 1.00 98.12 92 ILE A CA 1
ATOM 658 C C . ILE A 1 92 ? 3.937 -12.387 -4.464 1.00 98.12 92 ILE A C 1
ATOM 660 O O . ILE A 1 92 ? 4.694 -11.822 -3.682 1.00 98.12 92 ILE A O 1
ATOM 664 N N . THR A 1 93 ? 4.256 -12.589 -5.738 1.00 97.12 93 THR A N 1
ATOM 665 C CA . THR A 1 93 ? 5.495 -12.106 -6.380 1.00 97.12 93 THR A CA 1
ATOM 666 C C . THR A 1 93 ? 5.151 -11.083 -7.460 1.00 97.12 93 THR A C 1
ATOM 668 O O . THR A 1 93 ? 3.976 -10.788 -7.647 1.00 97.12 93 THR A O 1
ATOM 671 N N . ASP A 1 94 ? 6.126 -10.524 -8.179 1.00 96.19 94 ASP A N 1
ATOM 672 C CA . ASP A 1 94 ? 5.934 -9.670 -9.369 1.00 96.19 94 ASP A CA 1
ATOM 673 C C . ASP A 1 94 ? 6.108 -10.453 -10.682 1.00 96.19 94 ASP A C 1
ATOM 675 O O . ASP A 1 94 ? 6.075 -9.891 -11.777 1.00 96.19 94 ASP A O 1
ATOM 679 N N . GLU A 1 95 ? 6.273 -11.771 -10.580 1.00 96.56 95 GLU A N 1
ATOM 680 C CA . GLU A 1 95 ? 6.495 -12.649 -11.718 1.00 96.56 95 GLU A CA 1
ATOM 681 C C . GLU A 1 95 ? 5.304 -12.601 -12.680 1.00 96.56 95 GLU A C 1
ATOM 683 O O . GLU A 1 95 ? 4.143 -12.624 -12.260 1.00 96.56 95 GLU A O 1
ATOM 688 N N . GLY A 1 96 ? 5.589 -12.498 -13.977 1.00 96.12 96 GLY A N 1
ATOM 689 C CA . GLY A 1 96 ? 4.570 -12.398 -15.022 1.00 96.12 96 GLY A CA 1
ATOM 690 C C . GLY A 1 96 ? 3.894 -11.029 -15.154 1.00 96.12 96 GLY A C 1
ATOM 691 O O . GLY A 1 96 ? 3.166 -10.847 -16.123 1.00 96.12 96 GLY A O 1
ATOM 692 N N . LEU A 1 97 ? 4.146 -10.066 -14.255 1.00 97.94 97 LEU A N 1
ATOM 693 C CA . LEU A 1 97 ? 3.605 -8.710 -14.407 1.00 97.94 97 LEU A CA 1
ATOM 694 C C . LEU A 1 97 ? 4.305 -7.968 -15.545 1.00 97.94 97 LEU A C 1
ATOM 696 O O . LEU A 1 97 ? 5.514 -8.125 -15.702 1.00 97.94 97 LEU A O 1
ATOM 700 N N . LYS A 1 98 ? 3.627 -7.110 -16.311 1.00 97.50 98 LYS A N 1
ATOM 701 C CA . LYS A 1 98 ? 4.314 -6.130 -17.171 1.00 97.50 98 LYS A CA 1
ATOM 702 C C . LYS A 1 98 ? 4.984 -5.063 -16.297 1.00 97.50 98 LYS A C 1
ATOM 704 O O . LYS A 1 98 ? 4.699 -4.928 -15.106 1.00 97.50 98 LYS A O 1
ATOM 709 N N . TYR A 1 99 ? 5.896 -4.284 -16.882 1.00 95.69 99 TYR A N 1
ATOM 710 C CA . TYR A 1 99 ? 6.378 -3.058 -16.235 1.00 95.69 99 TYR A CA 1
ATOM 711 C C . TYR A 1 99 ? 5.187 -2.198 -15.812 1.00 95.69 99 TYR A C 1
ATOM 713 O O . TYR A 1 99 ? 4.214 -2.145 -16.553 1.00 95.69 99 TYR A O 1
ATOM 721 N N . ASP A 1 100 ? 5.244 -1.581 -14.628 1.00 95.75 100 ASP A N 1
ATOM 722 C CA . ASP A 1 100 ? 4.144 -0.813 -14.021 1.00 95.75 100 ASP A CA 1
ATOM 723 C C . ASP A 1 100 ? 2.904 -1.634 -13.608 1.00 95.75 100 ASP A C 1
ATOM 725 O O . ASP A 1 100 ? 1.938 -1.081 -13.066 1.00 95.75 100 ASP A O 1
ATOM 729 N N . GLY A 1 101 ? 2.929 -2.952 -13.814 1.00 98.31 101 GLY A N 1
ATOM 730 C CA . GLY A 1 101 ? 1.918 -3.876 -13.317 1.00 98.31 101 GLY A CA 1
ATOM 731 C C . GLY A 1 101 ? 1.973 -4.026 -11.796 1.00 98.31 101 GLY A C 1
ATOM 732 O O . GLY A 1 101 ? 3.025 -3.853 -11.168 1.00 98.31 101 GLY A O 1
ATOM 733 N N . TYR A 1 102 ? 0.832 -4.353 -11.188 1.00 98.75 102 TYR A N 1
ATOM 734 C CA . TYR A 1 102 ? 0.738 -4.582 -9.745 1.00 98.75 102 TYR A CA 1
ATOM 735 C C . TYR A 1 102 ? -0.312 -5.620 -9.352 1.00 98.75 102 TYR A C 1
ATOM 737 O O . TYR A 1 102 ? -1.248 -5.917 -10.094 1.00 98.75 102 TYR A O 1
ATOM 745 N N . ARG A 1 103 ? -0.172 -6.130 -8.127 1.00 98.75 103 ARG A N 1
ATOM 746 C CA . ARG A 1 103 ? -1.088 -7.040 -7.444 1.00 98.75 103 ARG A CA 1
ATOM 747 C C . ARG A 1 103 ? -1.584 -6.415 -6.147 1.00 98.75 103 ARG A C 1
ATOM 749 O O . ARG A 1 103 ? -0.800 -5.857 -5.380 1.00 98.75 103 ARG A O 1
ATOM 756 N N . LEU A 1 104 ? -2.886 -6.541 -5.917 1.00 98.81 104 LEU A N 1
ATOM 757 C CA . LEU A 1 104 ? -3.537 -6.298 -4.632 1.00 98.81 104 LEU A CA 1
ATOM 758 C C . LEU A 1 104 ? -4.192 -7.606 -4.204 1.00 98.81 104 LEU A C 1
ATOM 760 O O . LEU A 1 104 ? -5.066 -8.096 -4.916 1.00 98.81 104 LEU A O 1
ATOM 764 N N . ALA A 1 105 ? -3.777 -8.176 -3.079 1.00 98.56 105 ALA A N 1
ATOM 765 C CA . ALA A 1 105 ? -4.318 -9.449 -2.615 1.00 98.56 105 ALA A CA 1
ATOM 766 C C . ALA A 1 105 ? -4.519 -9.443 -1.102 1.00 98.56 105 ALA A C 1
ATOM 768 O O . ALA A 1 105 ? -3.640 -8.987 -0.382 1.00 98.56 105 ALA A O 1
ATOM 769 N N . VAL A 1 106 ? -5.626 -9.985 -0.609 1.00 98.38 106 VAL A N 1
ATOM 770 C CA . VAL A 1 106 ? -5.814 -10.279 0.813 1.00 98.38 106 VAL A CA 1
ATOM 771 C C . VAL A 1 106 ? -5.626 -11.774 1.042 1.00 98.38 106 VAL A C 1
ATOM 773 O O . VAL A 1 106 ? -6.185 -12.601 0.324 1.00 98.38 106 VAL A O 1
ATOM 776 N N . LYS A 1 107 ? -4.811 -12.135 2.039 1.00 96.56 107 LYS A N 1
ATOM 777 C CA . LYS A 1 107 ? -4.745 -13.500 2.581 1.00 96.56 107 LYS A CA 1
ATOM 778 C C . LYS A 1 107 ? -4.688 -13.434 4.102 1.00 96.56 107 LYS A C 1
ATOM 780 O O . LYS A 1 107 ? -3.716 -12.944 4.677 1.00 96.56 107 LYS A O 1
ATOM 785 N N . GLY A 1 108 ? -5.733 -13.937 4.756 1.00 93.88 108 GLY A N 1
ATOM 786 C CA . GLY A 1 108 ? -5.863 -13.849 6.211 1.00 93.88 108 GLY A CA 1
ATOM 787 C C . GLY A 1 108 ? -5.852 -12.383 6.678 1.00 93.88 108 GLY A C 1
ATOM 788 O O . GLY A 1 108 ? -6.610 -11.583 6.137 1.00 93.88 108 GLY A O 1
ATOM 789 N N . PRO A 1 109 ? -5.004 -12.000 7.650 1.00 95.38 109 PRO A N 1
ATOM 790 C CA . PRO A 1 109 ? -4.948 -10.630 8.161 1.00 95.38 109 PRO A CA 1
ATOM 791 C C . PRO A 1 109 ? -4.040 -9.697 7.337 1.00 95.38 109 PRO A C 1
ATOM 793 O O . PRO A 1 109 ? -3.713 -8.605 7.802 1.00 95.38 109 PRO A O 1
ATOM 796 N N . VAL A 1 110 ? -3.571 -10.116 6.156 1.00 97.81 110 VAL A N 1
ATOM 797 C CA . VAL A 1 110 ? -2.579 -9.365 5.375 1.00 97.81 110 VAL A CA 1
ATOM 798 C C . VAL A 1 110 ? -3.165 -8.910 4.046 1.00 97.81 110 VAL A C 1
ATOM 800 O O . VAL A 1 110 ? -3.626 -9.729 3.252 1.00 97.81 110 VAL A O 1
ATOM 803 N N . LEU A 1 111 ? -3.091 -7.604 3.796 1.00 98.62 111 LEU A N 1
ATOM 804 C CA . LEU A 1 111 ? -3.257 -6.993 2.485 1.00 98.62 111 LEU A CA 1
ATOM 805 C C . LEU A 1 111 ? -1.876 -6.804 1.852 1.00 98.62 111 LEU A C 1
ATOM 807 O O . LEU A 1 111 ? -1.052 -6.046 2.356 1.00 98.62 111 LEU A O 1
ATOM 811 N N . TYR A 1 112 ? -1.636 -7.470 0.733 1.00 98.81 112 TYR A N 1
ATOM 812 C CA . TYR A 1 112 ? -0.429 -7.353 -0.070 1.00 98.81 112 TYR A CA 1
ATOM 813 C C . TYR A 1 112 ? -0.630 -6.310 -1.165 1.00 98.81 112 TYR A C 1
ATOM 815 O O . TYR A 1 112 ? -1.585 -6.394 -1.939 1.00 98.81 112 TYR A O 1
ATOM 823 N N . LEU A 1 113 ? 0.296 -5.358 -1.250 1.00 98.81 113 LEU A N 1
ATOM 824 C CA . LEU A 1 113 ? 0.440 -4.406 -2.341 1.00 98.81 113 LEU A CA 1
ATOM 825 C C . LEU A 1 113 ? 1.826 -4.590 -2.944 1.00 98.81 113 LEU A C 1
ATOM 827 O O . LEU A 1 113 ? 2.824 -4.158 -2.370 1.00 98.81 113 LEU A O 1
ATOM 831 N N . LEU A 1 114 ? 1.895 -5.229 -4.104 1.00 98.50 114 LEU A N 1
ATOM 832 C CA . LEU A 1 114 ? 3.169 -5.549 -4.731 1.00 98.50 114 LEU A CA 1
ATOM 833 C C . LEU A 1 114 ? 3.145 -5.152 -6.198 1.00 98.50 114 LEU A C 1
ATOM 835 O O . LEU A 1 114 ? 2.209 -5.488 -6.917 1.00 98.50 114 LEU A O 1
ATOM 839 N N . GLY A 1 115 ? 4.179 -4.451 -6.650 1.00 98.12 115 GLY A N 1
ATOM 840 C CA . GLY A 1 115 ? 4.292 -4.033 -8.038 1.00 98.12 115 GLY A CA 1
ATOM 841 C C . GLY A 1 115 ? 5.622 -4.380 -8.680 1.00 98.12 115 GLY A C 1
ATOM 842 O O . GLY A 1 115 ? 6.632 -4.588 -8.007 1.00 98.12 115 GLY A O 1
ATOM 843 N N . ARG A 1 116 ? 5.611 -4.439 -10.013 1.00 97.75 116 ARG A N 1
ATOM 844 C CA . ARG A 1 116 ? 6.821 -4.618 -10.807 1.00 97.75 116 ARG A CA 1
ATOM 845 C C . ARG A 1 116 ? 7.511 -3.275 -11.006 1.00 97.75 116 ARG A C 1
ATOM 847 O O . ARG A 1 116 ? 7.120 -2.468 -11.852 1.00 97.75 116 ARG A O 1
ATOM 854 N N . ASP A 1 117 ? 8.550 -3.072 -10.212 1.00 94.69 117 ASP A N 1
ATOM 855 C CA . ASP A 1 117 ? 9.429 -1.905 -10.285 1.00 94.69 117 ASP A CA 1
ATOM 856 C C . ASP A 1 117 ? 10.665 -2.164 -11.163 1.00 94.69 117 ASP A C 1
ATOM 858 O O . ASP A 1 117 ? 11.044 -3.316 -11.390 1.00 94.69 117 ASP A O 1
ATOM 862 N N . THR A 1 118 ? 11.315 -1.096 -11.624 1.00 91.81 118 THR A N 1
ATOM 863 C CA . THR A 1 118 ? 12.700 -1.120 -12.125 1.00 91.81 118 THR A CA 1
ATOM 864 C C . THR A 1 118 ? 13.551 -0.135 -11.338 1.00 91.81 118 THR A C 1
ATOM 866 O O . THR A 1 118 ? 13.026 0.707 -10.606 1.00 91.81 118 THR A O 1
ATOM 869 N N . ASP A 1 119 ? 14.866 -0.184 -11.548 1.00 85.81 119 ASP A N 1
ATOM 870 C CA . ASP A 1 119 ? 15.736 0.907 -11.125 1.00 85.81 119 ASP A CA 1
ATOM 871 C C . ASP A 1 119 ? 15.240 2.227 -11.717 1.00 85.81 119 ASP A C 1
ATOM 873 O O . ASP A 1 119 ? 14.825 2.300 -12.882 1.00 85.81 119 ASP A O 1
ATOM 877 N N . LEU A 1 120 ? 15.249 3.260 -10.879 1.00 81.25 120 LEU A N 1
ATOM 878 C CA . LEU A 1 120 ? 14.840 4.593 -11.282 1.00 81.25 120 LEU A CA 1
ATOM 879 C C . LEU A 1 120 ? 16.037 5.297 -11.908 1.00 81.25 120 LEU A C 1
ATOM 881 O O . LEU A 1 120 ? 17.040 5.571 -11.249 1.00 81.25 120 LEU A O 1
ATOM 885 N N . LEU A 1 121 ? 15.908 5.622 -13.186 1.00 75.44 121 LEU A N 1
ATOM 886 C CA . LEU A 1 121 ? 16.814 6.522 -13.871 1.00 75.44 121 LEU A CA 1
ATOM 887 C C . LEU A 1 121 ? 16.426 7.947 -13.482 1.00 75.44 121 LEU A C 1
ATOM 889 O O . LEU A 1 121 ? 15.334 8.422 -13.798 1.00 75.44 121 LEU A O 1
ATOM 893 N N . VAL A 1 122 ? 17.319 8.618 -12.765 1.00 68.38 122 VAL A N 1
ATOM 894 C CA . VAL A 1 122 ? 17.166 10.022 -12.385 1.00 68.38 122 VAL A CA 1
ATOM 895 C C . VAL A 1 122 ? 17.915 10.849 -13.425 1.00 68.38 122 VAL A C 1
ATOM 897 O O . VAL A 1 122 ? 19.129 10.709 -13.571 1.00 68.38 122 VAL A O 1
ATOM 900 N N . GLY A 1 123 ? 17.194 11.673 -14.192 1.00 65.00 123 GLY A N 1
ATOM 901 C CA . GLY A 1 123 ? 17.823 12.594 -15.145 1.00 65.00 123 GLY A CA 1
ATOM 902 C C . GLY A 1 123 ? 18.820 13.541 -14.459 1.00 65.00 123 GLY A C 1
ATOM 903 O O . GLY A 1 123 ? 18.705 13.817 -13.274 1.00 65.00 123 GLY A O 1
ATOM 904 N N . GLN A 1 124 ? 19.799 14.077 -15.190 1.00 58.50 124 GLN A N 1
ATOM 905 C CA . GLN A 1 124 ? 20.793 15.007 -14.618 1.00 58.50 124 GLN A CA 1
ATOM 906 C C . GLN A 1 124 ? 20.332 16.479 -14.572 1.00 58.50 124 GLN A C 1
ATOM 908 O O . GLN A 1 124 ? 21.139 17.370 -14.328 1.00 58.50 124 GLN A O 1
ATOM 913 N N . GLN A 1 125 ? 19.055 16.757 -14.846 1.00 58.22 125 GLN A N 1
ATOM 914 C CA . GLN A 1 125 ? 18.510 18.120 -14.869 1.00 58.22 125 GLN A CA 1
ATOM 915 C C . GLN A 1 125 ? 17.923 18.534 -1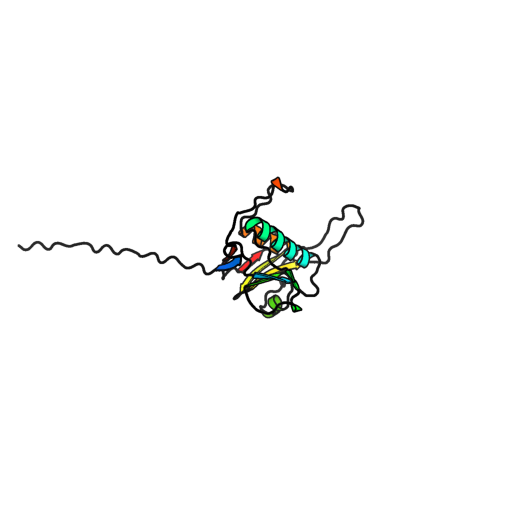3.515 1.00 58.22 125 GLN A C 1
ATOM 917 O O . GLN A 1 125 ? 17.600 17.680 -12.694 1.00 58.22 125 GLN A O 1
ATOM 922 N N . GLU A 1 126 ? 17.732 19.844 -13.316 1.00 52.16 126 GLU A N 1
ATOM 923 C CA . GLU A 1 126 ? 17.239 20.441 -12.060 1.00 52.16 126 GLU A CA 1
ATOM 924 C C . GLU A 1 126 ? 15.876 19.892 -11.598 1.00 52.16 126 GLU A C 1
ATOM 926 O O . GLU A 1 126 ? 15.601 19.866 -10.403 1.00 52.16 126 GLU A O 1
ATOM 931 N N . ASN A 1 127 ? 15.056 19.386 -12.529 1.00 53.62 127 ASN A N 1
ATOM 932 C CA . ASN A 1 127 ? 13.820 18.651 -12.252 1.00 53.62 127 ASN A CA 1
ATOM 933 C C . ASN A 1 127 ? 13.890 17.257 -12.885 1.00 53.62 127 ASN A C 1
ATOM 935 O O . ASN A 1 127 ? 13.380 17.050 -13.992 1.00 53.62 127 ASN A O 1
ATOM 939 N N . PRO A 1 128 ? 14.553 16.292 -12.234 1.00 54.91 128 PRO A N 1
ATOM 940 C CA . PRO A 1 128 ? 14.810 15.015 -12.859 1.00 54.91 128 PRO A CA 1
ATOM 941 C C . PRO A 1 128 ? 13.515 14.211 -12.975 1.00 54.91 128 PRO A C 1
ATOM 943 O O . PRO A 1 128 ? 12.882 13.851 -11.981 1.00 54.91 128 PRO A O 1
ATOM 946 N N . VAL A 1 129 ? 13.127 13.899 -14.210 1.00 59.25 129 VAL A N 1
ATOM 947 C CA . VAL A 1 129 ? 12.099 12.890 -14.464 1.00 59.25 129 VAL A CA 1
ATOM 948 C C . VAL A 1 129 ? 12.641 11.563 -13.947 1.00 59.25 129 VAL A C 1
ATOM 950 O O . VAL A 1 129 ? 13.700 11.113 -14.385 1.00 59.25 129 VAL A O 1
ATOM 953 N N . MET A 1 130 ? 11.927 10.951 -13.002 1.00 66.38 130 MET A N 1
ATOM 954 C CA . MET A 1 130 ? 12.208 9.580 -12.590 1.00 66.38 130 MET A CA 1
ATOM 955 C C . MET A 1 130 ? 11.637 8.650 -13.656 1.00 66.38 130 MET A C 1
ATOM 957 O O . MET A 1 130 ? 10.421 8.473 -13.741 1.00 66.38 130 MET A O 1
ATOM 961 N N . ALA A 1 131 ? 12.509 8.102 -14.496 1.00 75.31 131 ALA A N 1
ATOM 962 C CA . ALA A 1 131 ? 12.140 7.118 -15.502 1.00 75.31 131 ALA A CA 1
ATOM 963 C C . ALA A 1 131 ? 12.355 5.703 -14.952 1.00 75.31 131 ALA A C 1
ATOM 965 O O . ALA A 1 131 ? 13.353 5.430 -14.293 1.00 75.31 131 ALA A O 1
ATOM 966 N N . GLY A 1 132 ? 11.409 4.810 -15.217 1.00 86.75 132 GLY A N 1
ATOM 967 C CA . GLY A 1 132 ? 11.417 3.440 -14.712 1.00 86.75 132 GLY A CA 1
ATOM 968 C C . GLY A 1 132 ? 10.018 2.987 -14.319 1.00 86.75 132 GLY A C 1
ATOM 969 O O . GLY A 1 132 ? 9.138 3.814 -14.069 1.00 86.75 132 GLY A O 1
ATOM 970 N N . ALA A 1 133 ? 9.823 1.672 -14.273 1.00 93.81 133 ALA A N 1
ATOM 971 C CA . ALA A 1 133 ? 8.585 1.084 -13.799 1.00 93.81 133 ALA A CA 1
ATOM 972 C C . ALA A 1 133 ? 8.426 1.359 -12.301 1.00 93.81 133 ALA A C 1
ATOM 974 O O . ALA A 1 133 ? 9.348 1.145 -11.511 1.00 93.81 133 ALA A O 1
ATOM 975 N N . GLN A 1 134 ? 7.245 1.820 -11.919 1.00 95.31 134 GLN A N 1
ATOM 976 C CA . GLN A 1 134 ? 6.876 2.198 -10.562 1.00 95.31 134 GLN A CA 1
ATOM 977 C C . GLN A 1 134 ? 5.622 1.441 -10.111 1.00 95.31 134 GLN A C 1
ATOM 979 O O . GLN A 1 134 ? 4.690 2.023 -9.544 1.00 95.31 134 GLN A O 1
ATOM 984 N N . GLY A 1 135 ? 5.586 0.130 -10.367 1.00 97.69 135 GLY A N 1
ATOM 985 C CA . GLY A 1 135 ? 4.464 -0.735 -10.020 1.00 97.69 135 GLY A CA 1
ATOM 986 C C . GLY A 1 135 ? 4.035 -0.607 -8.556 1.00 97.69 135 GLY A C 1
ATOM 987 O O . GLY A 1 135 ? 2.839 -0.577 -8.283 1.00 97.69 135 GLY A O 1
ATOM 988 N N . SER A 1 136 ? 4.967 -0.482 -7.606 1.00 98.19 136 SER A N 1
ATOM 989 C CA . SER A 1 136 ? 4.640 -0.369 -6.177 1.00 98.19 136 SER A CA 1
ATOM 990 C C . SER A 1 136 ? 3.879 0.925 -5.861 1.00 98.19 136 SER A C 1
ATOM 992 O O . SER A 1 136 ? 2.871 0.903 -5.152 1.00 98.19 136 SER A O 1
ATOM 994 N N . VAL A 1 137 ? 4.280 2.058 -6.450 1.00 97.69 137 VAL A N 1
ATOM 995 C CA . VAL A 1 137 ? 3.532 3.324 -6.324 1.00 97.69 137 VAL A CA 1
ATOM 996 C C . VAL A 1 137 ? 2.163 3.193 -6.989 1.00 97.69 137 VAL A C 1
ATOM 998 O O . VAL A 1 137 ? 1.156 3.625 -6.425 1.00 97.69 137 VAL A O 1
ATOM 1001 N N . ARG A 1 138 ? 2.090 2.542 -8.155 1.00 97.88 138 ARG A N 1
ATOM 1002 C CA . ARG A 1 138 ? 0.814 2.278 -8.835 1.00 97.88 138 ARG A CA 1
ATOM 1003 C C . ARG A 1 138 ? -0.102 1.364 -8.025 1.00 97.88 138 ARG A C 1
ATOM 1005 O O . ARG A 1 138 ? -1.306 1.593 -8.044 1.00 97.88 138 ARG A O 1
ATOM 1012 N N . ALA A 1 139 ? 0.435 0.405 -7.271 1.00 98.69 139 ALA A N 1
ATOM 1013 C CA . ALA A 1 139 ? -0.333 -0.432 -6.351 1.00 98.69 139 ALA A CA 1
ATOM 1014 C C . ALA A 1 139 ? -0.998 0.416 -5.258 1.00 98.69 139 ALA A C 1
ATOM 1016 O O . ALA A 1 139 ? -2.199 0.286 -5.021 1.00 98.69 139 ALA A O 1
ATOM 1017 N N . ALA A 1 140 ? -0.246 1.341 -4.648 1.00 98.75 140 ALA A N 1
ATOM 1018 C CA . ALA A 1 140 ? -0.775 2.261 -3.643 1.00 98.75 140 ALA A CA 1
ATOM 1019 C C . ALA A 1 140 ? -1.916 3.127 -4.203 1.00 98.75 140 ALA A C 1
ATOM 1021 O O . ALA A 1 140 ? -3.011 3.149 -3.641 1.00 98.75 140 ALA A O 1
ATOM 1022 N N . PHE A 1 141 ? -1.701 3.786 -5.345 1.00 98.38 141 PHE A N 1
ATOM 1023 C CA . PHE A 1 141 ? -2.752 4.575 -6.000 1.00 98.38 141 PHE A CA 1
ATOM 1024 C C . PHE A 1 141 ? -3.929 3.714 -6.467 1.00 98.38 141 PHE A C 1
ATOM 1026 O O . PHE A 1 141 ? -5.073 4.142 -6.359 1.00 98.38 141 PHE A O 1
ATOM 1033 N N . GLY A 1 142 ? -3.674 2.490 -6.927 1.00 98.38 142 GLY A N 1
ATOM 1034 C CA . GLY A 1 142 ? -4.705 1.536 -7.315 1.00 98.38 142 GLY A CA 1
ATOM 1035 C C . GLY A 1 142 ? -5.608 1.137 -6.149 1.00 98.38 142 GLY A C 1
ATOM 1036 O O . GLY A 1 142 ? -6.821 1.020 -6.331 1.00 98.38 142 GLY A O 1
ATOM 1037 N N . LEU A 1 143 ? -5.051 0.951 -4.950 1.00 98.69 143 LEU A N 1
ATOM 1038 C CA . LEU A 1 143 ? -5.851 0.732 -3.747 1.00 98.69 143 LEU A CA 1
ATOM 1039 C C . LEU A 1 143 ? -6.649 1.990 -3.383 1.00 98.69 143 LEU A C 1
ATOM 1041 O O . LEU A 1 143 ? -7.852 1.909 -3.155 1.00 98.69 143 LEU A O 1
ATOM 1045 N N . LEU A 1 144 ? -6.000 3.155 -3.354 1.00 98.69 144 LEU A N 1
ATOM 1046 C CA . LEU A 1 144 ? -6.651 4.417 -2.996 1.00 98.69 144 LEU A CA 1
ATOM 1047 C C . LEU A 1 144 ? -7.795 4.777 -3.960 1.00 98.69 144 LEU A C 1
ATOM 1049 O O . LEU A 1 144 ? -8.861 5.201 -3.521 1.00 98.69 144 LEU A O 1
ATOM 1053 N N . ASP A 1 145 ? -7.637 4.547 -5.261 1.00 98.25 145 ASP A N 1
ATOM 1054 C CA . ASP A 1 145 ? -8.714 4.750 -6.235 1.00 98.25 145 ASP A CA 1
ATOM 1055 C C . ASP A 1 145 ? -9.940 3.869 -5.922 1.00 98.25 145 ASP A C 1
ATOM 1057 O O . ASP A 1 145 ? -11.079 4.347 -5.919 1.00 98.25 145 ASP A O 1
ATOM 1061 N N . ARG A 1 146 ? -9.718 2.607 -5.535 1.00 97.25 146 ARG A N 1
ATOM 1062 C CA . ARG A 1 146 ? -10.787 1.690 -5.098 1.00 97.25 146 ARG A CA 1
ATOM 1063 C C . ARG A 1 146 ? -11.449 2.126 -3.792 1.00 97.25 146 ARG A C 1
ATOM 1065 O O . ARG A 1 146 ? -12.631 1.866 -3.601 1.00 97.25 146 ARG A O 1
ATOM 1072 N N . LEU A 1 147 ? -10.714 2.827 -2.931 1.00 97.81 147 LEU A N 1
ATOM 1073 C CA . LEU A 1 147 ? -11.235 3.438 -1.704 1.00 97.81 147 LEU A CA 1
ATOM 1074 C C . LEU A 1 147 ? -11.973 4.769 -1.952 1.00 97.81 147 LEU A C 1
ATOM 1076 O O . LEU A 1 147 ? -12.487 5.361 -1.006 1.00 97.81 147 LEU A O 1
ATOM 1080 N N . GLY A 1 148 ? -12.055 5.244 -3.201 1.00 97.94 148 GLY A N 1
ATOM 1081 C CA . GLY A 1 148 ? -12.839 6.427 -3.581 1.00 97.94 148 GLY A CA 1
ATOM 1082 C C . GLY A 1 148 ? -12.049 7.737 -3.682 1.00 97.94 148 GLY A C 1
ATOM 1083 O O . GLY A 1 148 ? -12.648 8.799 -3.878 1.00 97.94 148 GLY A O 1
ATOM 1084 N N . PHE A 1 149 ? -10.719 7.694 -3.575 1.00 98.12 149 PHE A N 1
ATOM 1085 C CA . PHE A 1 149 ? -9.878 8.865 -3.839 1.00 98.12 149 PHE A CA 1
ATOM 1086 C C . PHE A 1 149 ? -9.873 9.201 -5.329 1.00 98.12 149 PHE A C 1
ATOM 1088 O O . PHE A 1 149 ? -9.842 8.303 -6.169 1.00 98.12 149 PHE A O 1
ATOM 1095 N N . ARG A 1 150 ? -9.880 10.491 -5.676 1.00 97.56 150 ARG A N 1
ATOM 1096 C CA . ARG A 1 150 ? -9.742 10.937 -7.074 1.00 97.56 150 ARG A CA 1
ATOM 1097 C C . ARG A 1 150 ? -8.756 12.092 -7.176 1.00 97.56 150 ARG A C 1
ATOM 1099 O O . ARG A 1 150 ? -8.733 12.959 -6.310 1.00 97.56 150 ARG A O 1
ATOM 1106 N N . TRP A 1 151 ? -8.001 12.129 -8.270 1.00 96.31 151 TRP A N 1
ATOM 1107 C CA . TRP A 1 151 ? -7.061 13.202 -8.603 1.00 96.31 151 TRP A CA 1
ATOM 1108 C C . TRP A 1 151 ? -7.495 13.851 -9.916 1.00 96.31 151 TRP A C 1
ATOM 1110 O O . TRP A 1 151 ? -7.126 13.405 -10.996 1.00 96.31 151 TRP A O 1
ATOM 1120 N N . LEU A 1 152 ? -8.338 14.876 -9.814 1.00 94.56 152 LEU A N 1
ATOM 1121 C CA . LEU A 1 152 ? -8.935 15.587 -10.948 1.00 94.56 152 LEU A CA 1
ATOM 1122 C C . LEU A 1 152 ? -7.976 16.615 -11.558 1.00 94.56 152 LEU A C 1
ATOM 1124 O O . LEU A 1 152 ? -8.057 16.915 -12.745 1.00 94.56 152 LEU A O 1
ATOM 1128 N N . GLN A 1 153 ? -7.077 17.167 -10.740 1.00 91.44 153 GLN A N 1
ATOM 1129 C CA . GLN A 1 153 ? -6.050 18.124 -11.148 1.00 91.44 153 GLN A CA 1
ATOM 1130 C C . GLN A 1 153 ? -4.771 17.888 -10.330 1.00 91.44 153 GLN A C 1
ATOM 1132 O O . GLN A 1 153 ? -4.863 17.405 -9.198 1.00 91.44 153 GLN A O 1
ATOM 1137 N N . PRO A 1 154 ? -3.581 18.255 -10.844 1.00 87.44 154 PRO A N 1
ATOM 1138 C CA . PRO A 1 154 ? -2.302 18.081 -10.149 1.00 87.44 154 PRO A CA 1
ATOM 1139 C C . PRO A 1 154 ? -2.088 19.146 -9.057 1.00 87.44 154 PRO A C 1
ATOM 1141 O O . PRO A 1 154 ? -1.028 19.757 -8.952 1.00 87.44 154 PRO A O 1
ATOM 1144 N N . THR A 1 155 ? -3.114 19.407 -8.252 1.00 88.75 155 THR A N 1
ATOM 1145 C CA . THR A 1 155 ? -3.094 20.366 -7.147 1.00 88.75 155 THR A CA 1
ATOM 1146 C C . THR A 1 155 ? -3.806 19.762 -5.936 1.00 88.75 155 THR A C 1
ATOM 1148 O O . THR A 1 155 ? -4.641 18.865 -6.093 1.00 88.75 155 THR A O 1
ATOM 1151 N N . PRO A 1 156 ? -3.542 20.257 -4.712 1.00 87.69 156 PRO A N 1
ATOM 1152 C CA . PRO A 1 156 ? -4.288 19.819 -3.535 1.00 87.69 156 PRO A CA 1
ATOM 1153 C C . PRO A 1 156 ? -5.809 19.986 -3.689 1.00 87.69 156 PRO A C 1
ATOM 1155 O O . PRO A 1 156 ? -6.558 19.102 -3.292 1.00 87.69 156 PRO A O 1
ATOM 1158 N N . MET A 1 157 ? -6.263 21.068 -4.336 1.00 89.25 157 MET A N 1
ATOM 1159 C CA . MET A 1 157 ? -7.689 21.317 -4.607 1.00 89.25 157 MET A CA 1
ATOM 1160 C C . MET A 1 157 ? -8.294 20.327 -5.610 1.00 89.25 157 MET A C 1
ATOM 1162 O O . MET A 1 157 ? -9.487 20.053 -5.559 1.00 89.25 157 MET A O 1
ATOM 1166 N N . GLY A 1 158 ? -7.472 19.760 -6.495 1.00 92.50 158 GLY A N 1
ATOM 1167 C CA . GLY A 1 158 ? -7.882 18.724 -7.438 1.00 92.50 158 GLY A CA 1
ATOM 1168 C C . GLY A 1 158 ? -8.042 17.336 -6.823 1.00 92.50 158 GLY A C 1
ATOM 1169 O O . GLY A 1 158 ? -8.427 16.412 -7.534 1.00 92.50 158 GLY A O 1
ATOM 1170 N N . THR A 1 159 ? -7.724 17.152 -5.541 1.00 95.75 159 THR A N 1
ATOM 1171 C CA . THR A 1 159 ? -7.784 15.844 -4.884 1.00 95.75 159 THR A CA 1
ATOM 1172 C C . THR A 1 159 ? -9.099 15.689 -4.121 1.00 95.75 159 THR A C 1
ATOM 1174 O O . THR A 1 159 ? -9.324 16.357 -3.114 1.00 95.75 159 THR A O 1
ATOM 1177 N N . HIS A 1 160 ? -9.955 14.768 -4.560 1.00 97.25 160 HIS A N 1
ATOM 1178 C CA . HIS A 1 160 ? -11.124 14.339 -3.797 1.00 97.25 160 HIS A CA 1
ATOM 1179 C C . HIS A 1 160 ? -10.707 13.317 -2.735 1.00 97.25 160 HIS A C 1
ATOM 1181 O O . HIS A 1 160 ? -10.199 12.240 -3.065 1.00 97.25 160 HIS A O 1
ATOM 1187 N N . VAL A 1 161 ? -10.954 13.654 -1.469 1.00 97.38 161 VAL A N 1
ATOM 1188 C CA . VAL A 1 161 ? -10.656 12.811 -0.305 1.00 97.38 161 VAL A CA 1
ATOM 1189 C C . VAL A 1 161 ? -11.971 12.278 0.275 1.00 97.38 161 VAL A C 1
ATOM 1191 O O . VAL A 1 161 ? -12.740 13.069 0.832 1.00 97.38 161 VAL A O 1
ATOM 1194 N N . PRO A 1 162 ? -12.251 10.965 0.185 1.00 97.19 162 PRO A N 1
ATOM 1195 C CA . PRO A 1 162 ? -13.430 10.388 0.818 1.00 97.19 162 PRO A CA 1
ATOM 1196 C C . PRO A 1 162 ? -13.314 10.503 2.345 1.00 97.19 162 PRO A C 1
ATOM 1198 O O . PRO A 1 162 ? -12.229 10.375 2.905 1.00 97.19 162 PRO A O 1
ATOM 1201 N N . GLN A 1 163 ? -14.430 10.736 3.033 1.00 96.75 163 GLN A N 1
ATOM 1202 C CA . GLN A 1 163 ? -14.463 10.777 4.499 1.00 96.75 163 GLN A CA 1
ATOM 1203 C C . GLN A 1 163 ? -14.781 9.380 5.041 1.00 96.75 163 GLN A C 1
ATOM 1205 O O . GLN A 1 163 ? -15.916 8.917 4.936 1.00 96.75 163 GLN A O 1
ATOM 1210 N N . LEU A 1 164 ? -13.782 8.702 5.612 1.00 95.06 164 LEU A N 1
ATOM 1211 C CA . LEU A 1 164 ? -13.857 7.288 5.995 1.00 95.06 164 LEU A CA 1
ATOM 1212 C C . LEU A 1 164 ? -13.413 7.085 7.448 1.00 95.06 164 LEU A C 1
ATOM 1214 O O . LEU A 1 164 ? -12.231 6.920 7.731 1.00 95.06 164 LEU A O 1
ATOM 1218 N N . LYS A 1 165 ? -14.353 7.033 8.400 1.00 93.62 165 LYS A N 1
ATOM 1219 C CA . LYS A 1 165 ? -14.017 6.677 9.797 1.00 93.62 165 LYS A CA 1
ATOM 1220 C C . LYS A 1 165 ? -13.591 5.218 9.944 1.00 93.62 165 LYS A C 1
ATOM 1222 O O . LYS A 1 165 ? -12.794 4.908 10.821 1.00 93.62 165 LYS A O 1
ATOM 1227 N N . THR A 1 166 ? -14.085 4.342 9.086 1.00 96.88 166 THR A N 1
ATOM 1228 C CA . THR A 1 166 ? -13.615 2.964 8.973 1.00 96.88 166 THR A CA 1
ATOM 1229 C C . THR A 1 166 ? -13.166 2.763 7.536 1.00 96.88 166 THR A C 1
ATOM 1231 O O . THR A 1 166 ? -13.904 3.100 6.610 1.00 96.88 166 THR A O 1
ATOM 1234 N N . VAL A 1 167 ? -11.941 2.276 7.367 1.00 97.50 167 VAL A N 1
ATOM 1235 C CA . VAL A 1 167 ? -11.361 1.941 6.068 1.00 97.50 167 VAL A CA 1
ATOM 1236 C C . VAL A 1 167 ? -11.163 0.439 6.049 1.00 97.50 167 VAL A C 1
ATOM 1238 O O . VAL A 1 167 ? -10.396 -0.082 6.861 1.00 97.50 167 VAL A O 1
ATOM 1241 N N . SER A 1 168 ? -11.818 -0.229 5.109 1.00 97.06 168 SER A N 1
ATOM 1242 C CA . SER A 1 168 ? -11.758 -1.680 4.966 1.00 97.06 168 SER A CA 1
ATOM 1243 C C . SER A 1 168 ? -11.671 -2.060 3.495 1.00 97.06 168 SER A C 1
ATOM 1245 O O . SER A 1 168 ? -12.149 -1.330 2.624 1.00 97.06 168 SER A O 1
ATOM 1247 N N . VAL A 1 169 ? -11.079 -3.216 3.224 1.00 97.19 169 VAL A N 1
ATOM 1248 C CA . VAL A 1 169 ? -11.123 -3.871 1.911 1.00 97.19 169 VAL A CA 1
ATOM 1249 C C . VAL A 1 169 ? -11.870 -5.194 2.022 1.00 97.19 169 VAL A C 1
ATOM 1251 O O . VAL A 1 169 ? -11.998 -5.735 3.119 1.00 97.19 169 VAL A O 1
ATOM 1254 N N . ALA A 1 170 ? -12.363 -5.717 0.900 1.00 96.06 170 ALA A N 1
ATOM 1255 C CA . ALA A 1 170 ? -12.921 -7.066 0.868 1.00 96.06 170 ALA A CA 1
ATOM 1256 C C . ALA A 1 170 ? -11.844 -8.086 1.277 1.00 96.06 170 ALA A C 1
ATOM 1258 O O . ALA A 1 170 ? -10.687 -7.953 0.871 1.00 96.06 170 ALA A O 1
ATOM 1259 N N . ASP A 1 171 ? -12.198 -9.066 2.105 1.00 94.69 171 ASP A N 1
ATOM 1260 C CA . ASP A 1 171 ? -11.256 -10.080 2.594 1.00 94.69 171 ASP A CA 1
ATOM 1261 C C . ASP A 1 171 ? -10.862 -11.119 1.528 1.00 94.69 171 ASP A C 1
ATOM 1263 O O . ASP A 1 171 ? -9.890 -11.854 1.700 1.00 94.69 171 ASP A O 1
ATOM 1267 N N . ASP A 1 172 ? -11.575 -11.124 0.403 1.00 95.56 172 ASP A N 1
ATOM 1268 C CA . ASP A 1 172 ? -11.315 -11.913 -0.799 1.00 95.56 172 ASP A CA 1
ATOM 1269 C C . ASP A 1 172 ? -10.677 -11.096 -1.939 1.00 95.56 172 ASP A C 1
ATOM 1271 O O . ASP A 1 172 ? -10.540 -11.599 -3.059 1.00 95.56 172 ASP A O 1
ATOM 1275 N N . LEU A 1 173 ? -10.269 -9.844 -1.680 1.00 97.56 173 LEU A N 1
ATOM 1276 C CA . LEU A 1 173 ? -9.647 -8.980 -2.682 1.00 97.56 173 LEU A CA 1
ATOM 1277 C C . LEU A 1 173 ? -8.466 -9.704 -3.338 1.00 97.56 173 LEU A C 1
ATOM 1279 O O . LEU A 1 173 ? -7.486 -10.031 -2.676 1.00 97.56 173 LEU A O 1
ATOM 1283 N N . ASN A 1 174 ? -8.538 -9.911 -4.651 1.00 97.94 174 ASN A N 1
ATOM 1284 C CA . AS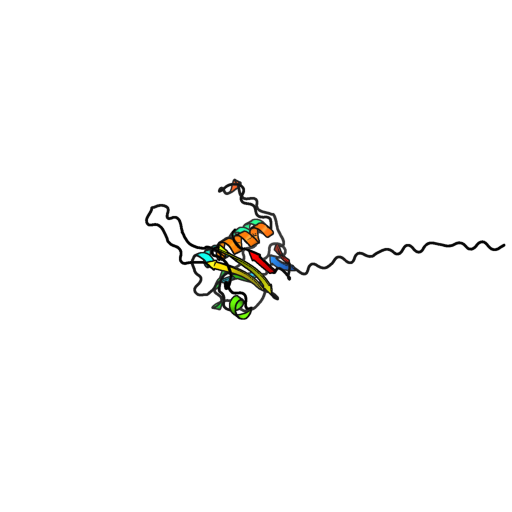N A 1 174 ? -7.464 -10.509 -5.434 1.00 97.94 174 ASN A CA 1
ATOM 1285 C C . ASN A 1 174 ? -7.475 -9.934 -6.852 1.00 97.94 174 ASN A C 1
ATOM 1287 O O . ASN A 1 174 ? -8.270 -10.330 -7.703 1.00 97.94 174 ASN A O 1
ATOM 1291 N N . ILE A 1 175 ? -6.617 -8.949 -7.092 1.00 97.81 175 ILE A N 1
ATOM 1292 C CA . ILE A 1 175 ? -6.586 -8.168 -8.323 1.00 97.81 175 ILE A CA 1
ATOM 1293 C C . ILE A 1 175 ? -5.166 -8.137 -8.863 1.00 97.81 175 ILE A C 1
ATOM 1295 O O . ILE A 1 175 ? -4.219 -7.836 -8.140 1.00 97.81 175 ILE A O 1
ATOM 1299 N N . THR A 1 176 ? -5.044 -8.359 -10.168 1.00 98.50 176 THR A N 1
ATOM 1300 C CA . THR A 1 176 ? -3.856 -8.005 -10.947 1.00 98.50 176 THR A CA 1
ATOM 1301 C C . THR A 1 176 ? -4.224 -6.877 -11.903 1.00 98.50 176 THR A C 1
ATOM 1303 O O . THR A 1 176 ? -5.262 -6.932 -12.562 1.00 98.50 176 THR A O 1
ATOM 1306 N N . TYR A 1 177 ? -3.395 -5.842 -11.955 1.00 98.19 177 TYR A N 1
ATOM 1307 C CA . TYR A 1 177 ? -3.493 -4.755 -12.918 1.00 98.19 177 TYR A CA 1
ATOM 1308 C C . TYR A 1 177 ? -2.270 -4.771 -13.823 1.00 98.19 177 TYR A C 1
ATOM 1310 O O . TYR A 1 177 ? -1.142 -4.855 -13.340 1.00 98.19 177 TYR A O 1
ATOM 1318 N N . GLU A 1 178 ? -2.514 -4.592 -15.116 1.00 97.12 178 GLU A N 1
ATOM 1319 C CA . GLU A 1 178 ? -1.485 -4.432 -16.133 1.00 97.12 178 GLU A CA 1
ATOM 1320 C C . GLU A 1 178 ? -1.746 -3.146 -16.918 1.00 97.12 178 GLU A C 1
ATOM 1322 O O . GLU A 1 178 ? -2.905 -2.867 -17.253 1.00 97.12 178 GLU A O 1
ATOM 1327 N N . PRO A 1 179 ? -0.712 -2.355 -17.242 1.00 90.69 179 PRO A N 1
ATOM 1328 C CA . PRO A 1 179 ? -0.866 -1.302 -18.229 1.00 90.69 179 PRO A CA 1
ATOM 1329 C C . PRO A 1 179 ? -1.195 -1.889 -19.617 1.00 90.69 179 PRO A C 1
ATOM 1331 O O . PRO A 1 179 ? -0.846 -3.049 -19.903 1.00 90.69 179 PRO A O 1
ATOM 1334 N N . PRO A 1 180 ? -1.888 -1.101 -20.464 1.00 86.81 180 PRO A N 1
ATOM 1335 C CA . PRO A 1 180 ? -2.222 -1.498 -21.831 1.00 86.81 180 PRO A CA 1
ATOM 1336 C C . PRO A 1 180 ? -0.975 -1.939 -22.609 1.00 86.81 180 PRO A C 1
ATOM 1338 O O . PRO A 1 180 ? 0.057 -1.241 -22.530 1.00 86.81 180 PRO A O 1
#

Secondary structure (DSSP, 8-state):
---------------PPP---EEEEEETTEE-EEEEE-TT--HHHHHHHHHHHHHHHHHHS----EEEGGG--S-SEEEEESS-HHHHHTT---TTPPTT-EEEEEETTEEEEEE-B---EE-SSSS--EES-BHHHHHHHHHHHHTT-EESSSSGGGEE----SSEEEETT-EEEE---

Radius of gyration: 21.86 Å; chains: 1; bounding box: 93×49×38 Å